Protein AF-T1C0G3-F1 (afdb_monomer)

Organism: NCBI:txid410659

pLDDT: mean 90.31, std 10.47, range [48.59, 98.56]

Solvent-accessible surface area (backbone atoms only — not comparable to full-atom values): 4419 Å² total; per-residue (Å²): 133,88,84,86,68,96,50,68,69,56,51,53,52,50,54,50,52,50,50,52,50,53,50,51,38,52,50,52,30,47,51,52,54,50,50,29,58,74,71,71,42,73,52,45,64,68,42,98,85,59,46,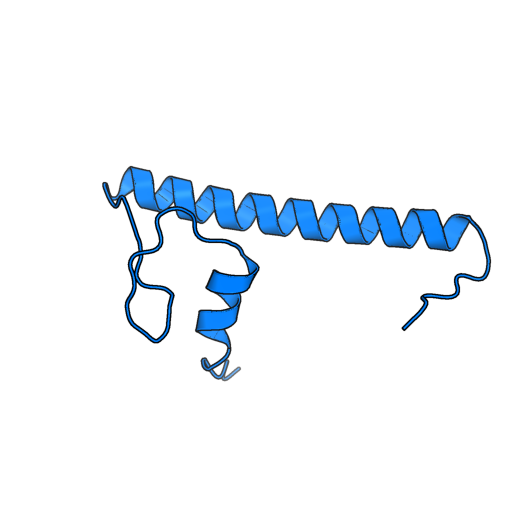80,36,70,78,69,48,44,70,52,57,54,55,60,47,68,80,59,80,82,85,127

Secondary structure (DSSP, 8-state):
-----SSHHHHHHHHHHHHHHHHHHHHHHHHHHHHHHHTT-S-B--STT---BSS--HHHHHHHGGG-----

Nearest PDB structures (foldseek):
  5wvh-assembly1_A  TM=3.025E-01  e=7.700E+00  Ostrinia furnacalis

Mean predicted aligned error: 5.46 Å

Radius of gyration: 16.77 Å; Cα contacts (8 Å, |Δi|>4): 43; chains: 1; bounding box: 39×26×40 Å

Structure (mmCIF, N/CA/C/O backbone):
data_AF-T1C0G3-F1
#
_entry.id   AF-T1C0G3-F1
#
loop_
_atom_site.group_PDB
_atom_site.id
_atom_site.type_symbol
_atom_site.label_atom_id
_atom_site.label_alt_id
_atom_site.label_comp_id
_atom_site.label_asym_id
_atom_site.label_entity_id
_atom_site.label_seq_id
_atom_site.pdbx_PDB_ins_code
_atom_site.Cartn_x
_atom_site.Cartn_y
_atom_site.Cartn_z
_atom_site.occupancy
_atom_site.B_iso_or_equiv
_atom_site.auth_seq_id
_atom_site.auth_comp_id
_atom_site.auth_asym_id
_atom_site.auth_atom_id
_atom_site.pdbx_PDB_model_num
ATOM 1 N N . ALA A 1 1 ? 13.519 -13.000 -9.832 1.00 72.88 1 ALA A N 1
ATOM 2 C CA . ALA A 1 1 ? 14.132 -12.789 -11.162 1.00 72.88 1 ALA A CA 1
ATOM 3 C C . ALA A 1 1 ? 14.694 -11.367 -11.227 1.00 72.88 1 ALA A C 1
ATOM 5 O O . ALA A 1 1 ? 14.075 -10.499 -10.620 1.00 72.88 1 ALA A O 1
ATOM 6 N N . PRO A 1 2 ? 15.847 -11.111 -11.873 1.00 81.94 2 PRO A N 1
ATOM 7 C CA . PRO A 1 2 ? 16.407 -9.760 -11.985 1.00 81.94 2 PRO A CA 1
ATOM 8 C C . PRO A 1 2 ? 15.564 -8.870 -12.915 1.00 81.94 2 PRO A C 1
ATOM 10 O O . PRO A 1 2 ? 15.111 -9.327 -13.963 1.00 81.94 2 PRO A O 1
ATOM 13 N N . VAL A 1 3 ? 15.375 -7.598 -12.544 1.00 84.12 3 VAL A N 1
ATOM 14 C CA . VAL A 1 3 ? 14.713 -6.588 -13.388 1.00 84.12 3 VAL A CA 1
ATOM 15 C C . VAL A 1 3 ? 15.788 -5.831 -14.167 1.00 84.12 3 VAL A C 1
ATOM 17 O O . VAL A 1 3 ? 16.493 -4.994 -13.611 1.00 84.12 3 VAL A O 1
ATOM 20 N N . MET A 1 4 ? 15.940 -6.146 -15.454 1.00 90.69 4 MET A N 1
ATOM 21 C CA . MET A 1 4 ? 16.941 -5.511 -16.319 1.00 90.69 4 MET A CA 1
ATOM 22 C C . MET A 1 4 ? 16.356 -4.248 -16.960 1.00 90.69 4 MET A C 1
ATOM 24 O O . MET A 1 4 ? 15.528 -4.327 -17.868 1.00 90.69 4 MET A O 1
ATOM 28 N N . LEU A 1 5 ? 16.783 -3.075 -16.486 1.00 90.25 5 LEU A N 1
ATOM 29 C CA . LEU A 1 5 ? 16.345 -1.775 -16.999 1.00 90.25 5 LEU A CA 1
ATOM 30 C C . LEU A 1 5 ? 17.390 -1.202 -17.962 1.00 90.25 5 LEU A C 1
ATOM 32 O O . LEU A 1 5 ? 18.581 -1.186 -17.670 1.00 90.25 5 LEU A O 1
ATOM 36 N N . LYS A 1 6 ? 16.932 -0.753 -19.136 1.00 90.56 6 LYS A N 1
ATOM 37 C CA . LYS A 1 6 ? 17.801 -0.359 -20.260 1.00 90.56 6 LYS A CA 1
ATOM 38 C C . LYS A 1 6 ? 18.600 0.927 -20.007 1.00 90.56 6 LYS A C 1
ATOM 40 O O . LYS A 1 6 ? 19.677 1.084 -20.570 1.00 90.56 6 LYS A O 1
ATOM 45 N N . ASN A 1 7 ? 18.051 1.854 -19.230 1.00 93.69 7 ASN A N 1
ATOM 46 C CA . ASN A 1 7 ? 18.622 3.171 -18.961 1.00 93.69 7 ASN A CA 1
ATOM 47 C C . ASN A 1 7 ? 18.162 3.696 -17.594 1.00 93.69 7 ASN A C 1
ATOM 49 O O . ASN A 1 7 ? 17.248 3.141 -16.979 1.00 93.69 7 ASN A O 1
ATOM 53 N N . VAL A 1 8 ? 18.815 4.762 -17.131 1.00 94.12 8 VAL A N 1
ATOM 54 C CA . VAL A 1 8 ? 18.602 5.339 -15.798 1.00 94.12 8 VAL A CA 1
ATOM 55 C C . VAL A 1 8 ? 17.195 5.918 -15.655 1.00 94.12 8 VAL A C 1
ATOM 57 O O . VAL A 1 8 ? 16.567 5.704 -14.622 1.00 94.12 8 VAL A O 1
ATOM 60 N N . GLU A 1 9 ? 16.632 6.528 -16.703 1.00 96.38 9 GLU A N 1
ATOM 61 C CA . GLU A 1 9 ? 15.292 7.128 -16.631 1.00 96.38 9 GLU A CA 1
ATOM 62 C C . GLU A 1 9 ? 14.204 6.082 -16.324 1.00 96.38 9 GLU A C 1
ATOM 64 O O . GLU A 1 9 ? 13.206 6.366 -15.663 1.00 96.38 9 GLU A O 1
ATOM 69 N N . ARG A 1 10 ? 14.396 4.826 -16.755 1.00 95.25 10 ARG A N 1
ATOM 70 C CA . ARG A 1 10 ? 13.488 3.722 -16.402 1.00 95.25 10 ARG A CA 1
ATOM 71 C C . ARG A 1 10 ? 13.601 3.306 -14.940 1.00 95.25 10 ARG A C 1
ATOM 73 O O . ARG A 1 10 ? 12.609 2.844 -14.383 1.00 95.25 10 ARG A O 1
ATOM 80 N N . ILE A 1 11 ? 14.780 3.448 -14.335 1.00 94.25 11 ILE A N 1
ATOM 81 C CA . ILE A 1 11 ? 14.978 3.200 -12.902 1.00 94.25 11 ILE A CA 1
ATOM 82 C C . ILE A 1 11 ? 14.197 4.246 -12.110 1.00 94.25 11 ILE A C 1
ATOM 84 O O . ILE A 1 11 ? 13.408 3.883 -11.243 1.00 94.25 11 ILE A O 1
ATOM 88 N N . GLU A 1 12 ? 14.342 5.522 -12.464 1.00 96.38 12 GLU A N 1
ATOM 89 C CA . GLU A 1 12 ? 13.615 6.626 -11.828 1.00 96.38 12 GLU A CA 1
ATOM 90 C C . GLU A 1 12 ? 12.099 6.468 -11.974 1.00 96.38 12 GLU A C 1
ATOM 92 O O . GLU A 1 12 ? 11.370 6.553 -10.987 1.00 96.38 12 GLU A O 1
ATOM 97 N N . GLY A 1 13 ? 11.623 6.153 -13.183 1.00 96.31 13 GLY A N 1
ATOM 98 C CA . GLY A 1 13 ? 10.204 5.907 -13.432 1.00 96.31 13 GLY A CA 1
ATOM 99 C C . GLY A 1 13 ? 9.649 4.731 -12.621 1.00 96.31 13 GLY A C 1
ATOM 100 O O . GLY A 1 13 ? 8.567 4.839 -12.045 1.00 96.31 13 GLY A O 1
ATOM 101 N N . LEU A 1 14 ? 10.395 3.624 -12.521 1.00 95.62 14 LEU A N 1
ATOM 102 C CA . LEU A 1 14 ? 9.987 2.477 -11.708 1.00 95.62 14 LEU A CA 1
ATOM 103 C C . LEU A 1 14 ? 9.933 2.835 -10.219 1.00 95.62 14 LEU A C 1
ATOM 105 O O . LEU A 1 14 ? 8.955 2.503 -9.553 1.00 95.62 14 LEU A O 1
ATOM 109 N N . LEU A 1 15 ? 10.952 3.528 -9.704 1.00 96.12 15 LEU A N 1
ATOM 110 C CA . LEU A 1 15 ? 10.989 3.976 -8.310 1.00 96.12 15 LEU A CA 1
ATOM 111 C C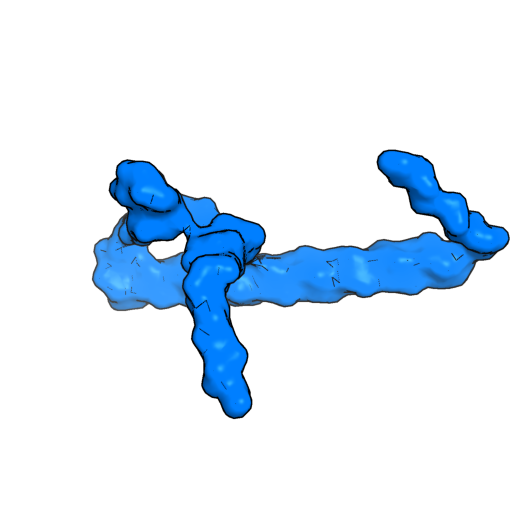 . LEU A 1 15 ? 9.845 4.943 -7.998 1.00 96.12 15 LEU A C 1
ATOM 113 O O . LEU A 1 15 ? 9.240 4.843 -6.934 1.00 96.12 15 LEU A O 1
ATOM 117 N N . PHE A 1 16 ? 9.512 5.838 -8.928 1.00 97.88 16 PHE A N 1
ATOM 118 C CA . PHE A 1 16 ? 8.389 6.756 -8.775 1.00 97.88 16 PHE A CA 1
ATOM 119 C C . PHE A 1 16 ? 7.052 6.012 -8.686 1.00 97.88 16 PHE A C 1
ATOM 121 O O . PHE A 1 16 ? 6.279 6.249 -7.760 1.00 97.88 16 PHE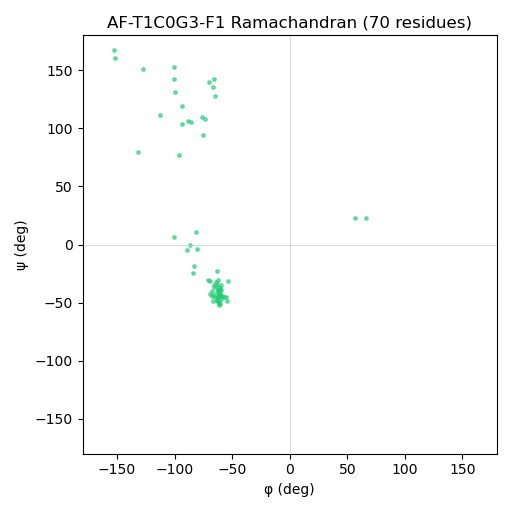 A O 1
ATOM 128 N N . VAL A 1 17 ? 6.789 5.069 -9.595 1.00 97.81 17 VAL A N 1
ATOM 129 C CA . VAL A 1 17 ? 5.561 4.256 -9.545 1.00 97.81 17 VAL A CA 1
ATOM 130 C C . VAL A 1 17 ? 5.515 3.409 -8.274 1.00 97.81 17 VAL A C 1
ATOM 132 O O . VAL A 1 17 ? 4.469 3.323 -7.635 1.00 97.81 17 VAL A O 1
ATOM 135 N N . TYR A 1 18 ? 6.645 2.832 -7.861 1.00 97.19 18 TYR A N 1
ATOM 136 C CA . TYR A 1 18 ? 6.735 2.080 -6.612 1.00 97.19 18 TYR A CA 1
ATOM 137 C C . TYR A 1 18 ? 6.431 2.959 -5.391 1.00 97.19 18 TYR A C 1
ATOM 139 O O . TYR A 1 18 ? 5.673 2.563 -4.509 1.00 97.19 18 TYR A O 1
ATOM 147 N N . PHE A 1 19 ? 6.947 4.189 -5.366 1.00 98.25 19 PHE A N 1
ATOM 148 C CA . PHE A 1 19 ? 6.616 5.161 -4.329 1.00 98.25 19 PHE A CA 1
ATOM 149 C C . PHE A 1 19 ? 5.119 5.494 -4.308 1.00 98.25 19 PHE A C 1
ATOM 151 O O . PHE A 1 19 ? 4.521 5.534 -3.236 1.00 98.25 19 PHE A O 1
ATOM 158 N N . LEU A 1 20 ? 4.490 5.693 -5.471 1.00 98.56 20 LEU A N 1
ATOM 159 C CA . LEU A 1 20 ? 3.046 5.931 -5.550 1.00 98.56 20 LEU A CA 1
ATOM 160 C C . LEU A 1 20 ? 2.230 4.739 -5.036 1.00 98.56 20 LEU A C 1
ATOM 162 O O . LEU A 1 20 ? 1.220 4.946 -4.360 1.00 98.56 20 LEU A O 1
ATOM 166 N N . ALA A 1 21 ? 2.667 3.509 -5.317 1.00 97.50 21 ALA A N 1
ATOM 167 C CA . ALA A 1 21 ? 2.043 2.306 -4.775 1.00 97.50 21 ALA A CA 1
ATOM 168 C C . ALA A 1 21 ? 2.125 2.291 -3.239 1.00 97.50 21 ALA A C 1
ATOM 170 O O . ALA A 1 21 ? 1.089 2.239 -2.580 1.00 97.50 21 ALA A O 1
ATOM 171 N N . LEU A 1 22 ? 3.321 2.482 -2.669 1.00 97.62 22 LEU A N 1
ATOM 172 C CA . LEU A 1 22 ? 3.517 2.554 -1.214 1.00 97.62 22 LEU A CA 1
ATOM 173 C C . LEU A 1 22 ? 2.720 3.688 -0.558 1.00 97.62 22 LEU A C 1
ATOM 175 O O . LEU A 1 22 ? 2.174 3.522 0.535 1.00 97.62 22 LEU A O 1
ATOM 179 N N . LEU A 1 23 ? 2.641 4.850 -1.209 1.00 98.38 23 LEU A N 1
ATOM 180 C CA . LEU A 1 23 ? 1.844 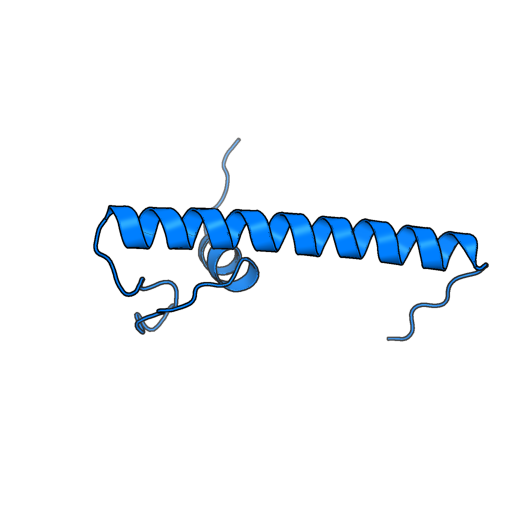5.978 -0.734 1.00 98.38 23 LEU A CA 1
ATOM 181 C C . LEU A 1 23 ? 0.360 5.606 -0.687 1.00 98.38 23 LEU A C 1
ATOM 183 O O . LEU A 1 23 ? -0.312 5.873 0.308 1.00 98.38 23 LEU A O 1
ATOM 187 N N . THR A 1 24 ? -0.139 4.970 -1.744 1.00 98.12 24 THR A N 1
ATOM 188 C CA . THR A 1 24 ? -1.533 4.525 -1.836 1.00 98.12 24 THR A CA 1
ATOM 189 C C . THR A 1 24 ? -1.845 3.487 -0.759 1.00 98.12 24 THR A C 1
ATOM 191 O O . THR A 1 24 ? -2.814 3.655 -0.019 1.00 98.12 24 THR A O 1
ATOM 194 N N . GLU A 1 25 ? -0.989 2.475 -0.591 1.00 97.25 25 GLU A N 1
ATOM 195 C CA . GLU A 1 25 ? -1.105 1.475 0.477 1.00 97.25 25 GLU A CA 1
ATOM 196 C C . GLU A 1 25 ? -1.109 2.132 1.864 1.00 97.25 25 GLU A C 1
ATOM 198 O O . GLU A 1 25 ? -1.966 1.843 2.697 1.00 97.25 25 GLU A O 1
ATOM 203 N N . SER A 1 26 ? -0.213 3.089 2.104 1.00 97.69 26 SER A N 1
ATOM 204 C CA . SER A 1 26 ? -0.136 3.804 3.383 1.00 97.69 26 SER A CA 1
ATOM 205 C C . SER A 1 26 ? -1.410 4.597 3.687 1.00 97.69 26 SER A C 1
ATOM 207 O O . SER A 1 26 ? -1.830 4.686 4.845 1.00 97.69 26 SER A O 1
ATOM 209 N N . LEU A 1 27 ? -2.037 5.188 2.665 1.00 98.31 27 LEU A N 1
ATOM 210 C CA . LEU A 1 27 ? -3.295 5.918 2.812 1.00 98.31 27 LEU A CA 1
ATOM 211 C C . LEU A 1 27 ? -4.464 4.981 3.126 1.00 98.31 27 LEU A C 1
ATOM 213 O O . LEU A 1 27 ? -5.251 5.302 4.019 1.00 98.31 27 LEU A O 1
ATOM 217 N N . ILE A 1 28 ? -4.546 3.831 2.452 1.00 96.94 28 ILE A N 1
ATOM 218 C CA . ILE A 1 28 ? -5.565 2.805 2.712 1.00 96.94 28 ILE A CA 1
ATOM 219 C C . ILE A 1 28 ? -5.446 2.301 4.153 1.00 96.94 28 ILE A C 1
ATOM 221 O O . ILE A 1 28 ? -6.413 2.352 4.912 1.00 96.94 28 ILE A O 1
ATOM 225 N N . GLU A 1 29 ? -4.251 1.896 4.583 1.00 96.88 29 GLU A N 1
ATOM 226 C CA . GLU A 1 29 ? -4.045 1.437 5.958 1.00 96.88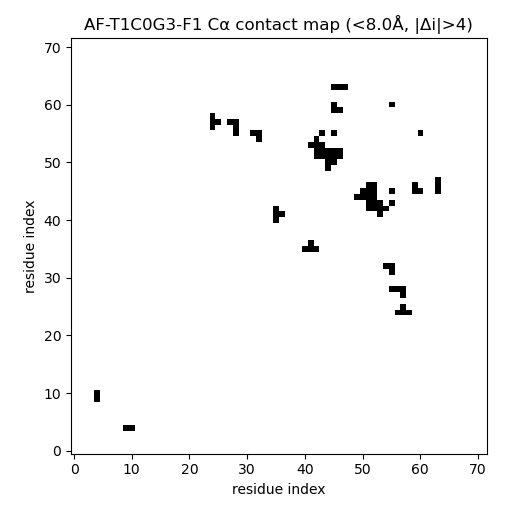 29 GLU A CA 1
ATOM 227 C C . GLU A 1 29 ? -4.364 2.513 6.998 1.00 96.88 29 GLU A C 1
ATOM 229 O O . GLU A 1 29 ? -4.918 2.223 8.062 1.00 96.88 29 GLU A O 1
ATOM 234 N N . ARG A 1 30 ? -3.999 3.771 6.715 1.00 97.06 30 ARG A N 1
ATOM 235 C CA . ARG A 1 30 ? -4.311 4.900 7.593 1.00 97.06 30 ARG A CA 1
ATOM 236 C C . ARG A 1 30 ? -5.817 5.064 7.749 1.00 97.06 30 ARG A C 1
ATOM 238 O O . ARG A 1 30 ? -6.272 5.260 8.873 1.00 97.06 30 ARG A O 1
ATOM 245 N N . GLU A 1 31 ? -6.571 4.974 6.660 1.00 97.12 31 GLU A N 1
ATOM 246 C CA . GLU A 1 31 ? -8.029 5.080 6.692 1.00 97.12 31 GLU A CA 1
ATOM 247 C C . GLU A 1 31 ? -8.652 3.953 7.521 1.00 97.12 31 GLU A C 1
ATOM 249 O O . GLU A 1 31 ? -9.486 4.204 8.391 1.00 97.12 31 GLU A O 1
ATOM 254 N N . ILE A 1 32 ? -8.178 2.720 7.345 1.00 95.38 32 ILE A N 1
ATOM 255 C CA . ILE A 1 32 ? -8.646 1.567 8.122 1.00 95.38 32 ILE A CA 1
ATOM 256 C C . ILE A 1 32 ? -8.351 1.766 9.611 1.00 95.38 32 ILE A C 1
ATOM 258 O O . ILE A 1 32 ? -9.259 1.672 10.435 1.00 95.38 32 ILE A O 1
ATOM 262 N N . ARG A 1 33 ? -7.111 2.118 9.977 1.00 95.44 33 ARG A N 1
ATOM 263 C CA . ARG A 1 33 ? -6.733 2.359 11.381 1.00 95.44 33 ARG A CA 1
ATOM 264 C C . ARG A 1 33 ? -7.490 3.539 11.998 1.00 95.44 33 ARG A C 1
ATOM 266 O O . ARG A 1 33 ? -7.805 3.503 13.187 1.00 95.44 33 ARG A O 1
ATOM 273 N N . ASN A 1 34 ? -7.797 4.578 11.223 1.00 96.81 34 ASN A N 1
ATOM 274 C CA . ASN A 1 34 ? -8.617 5.697 11.688 1.00 96.81 34 ASN A CA 1
ATOM 275 C C . ASN A 1 34 ? -10.055 5.256 11.979 1.00 96.81 34 ASN A C 1
ATOM 277 O O . ASN A 1 34 ? -10.598 5.618 13.023 1.00 96.81 34 ASN A O 1
ATOM 281 N N . ASN A 1 35 ? -10.651 4.441 11.107 1.00 96.56 35 ASN A N 1
ATOM 282 C CA . ASN A 1 35 ? -11.987 3.895 11.336 1.00 96.56 35 ASN A CA 1
ATOM 283 C C . ASN A 1 35 ? -12.010 2.913 12.515 1.00 96.56 35 ASN A C 1
ATOM 285 O O . ASN A 1 35 ? -12.891 3.016 13.361 1.00 96.56 35 ASN A O 1
ATOM 289 N N . MET A 1 36 ? -10.992 2.059 12.663 1.00 95.75 36 MET A N 1
ATOM 290 C CA . MET A 1 36 ? -10.829 1.203 13.845 1.00 95.75 36 MET A CA 1
ATOM 291 C C . MET A 1 36 ? -10.842 2.021 15.142 1.00 95.75 36 MET A C 1
ATOM 293 O O . MET A 1 36 ? -11.607 1.720 16.057 1.00 95.75 36 MET A O 1
ATOM 297 N N . LYS A 1 37 ? -10.067 3.113 15.200 1.00 96.00 37 LYS A N 1
ATOM 298 C CA . LYS A 1 37 ? -10.063 4.030 16.352 1.00 96.00 37 LYS A CA 1
ATOM 299 C C . LYS A 1 37 ? -11.426 4.680 16.580 1.00 96.00 37 LYS A C 1
ATOM 301 O O . LYS A 1 37 ? -11.878 4.745 17.719 1.00 96.00 37 LYS A O 1
ATOM 306 N N . LYS A 1 38 ? -12.081 5.148 15.513 1.00 97.19 38 LYS A N 1
ATOM 307 C CA . LYS A 1 38 ? -13.413 5.772 15.571 1.00 97.19 38 LYS A CA 1
ATOM 308 C C . LYS A 1 38 ? -14.471 4.813 16.127 1.00 97.19 38 LYS A C 1
ATOM 310 O O . LYS A 1 38 ? -15.344 5.242 16.870 1.00 97.19 38 LYS A O 1
ATOM 315 N N . GLU A 1 39 ? -14.376 3.531 15.790 1.00 96.50 39 GLU A N 1
ATOM 316 C CA . GLU A 1 39 ? -15.286 2.478 16.252 1.00 96.50 39 GLU A CA 1
ATOM 317 C C . GLU A 1 39 ? -14.879 1.860 17.602 1.00 96.50 39 GLU A C 1
ATOM 319 O O . GLU A 1 39 ? -15.557 0.957 18.090 1.00 96.50 39 GLU A O 1
ATOM 324 N N . GLY A 1 40 ? -13.775 2.308 18.213 1.00 95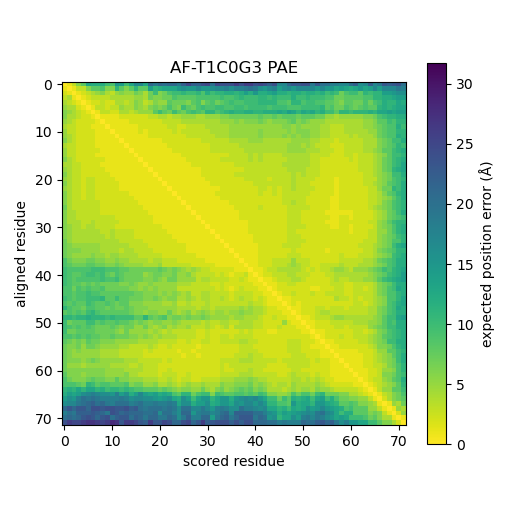.31 40 GLY A N 1
ATOM 325 C CA . GLY A 1 40 ? -13.253 1.727 19.455 1.00 95.31 40 GLY A CA 1
ATOM 326 C C . GLY A 1 40 ? -12.753 0.285 19.298 1.00 95.31 40 GLY A C 1
ATOM 327 O O . GLY A 1 40 ? -12.707 -0.466 20.271 1.00 95.31 40 GLY A O 1
ATOM 328 N N . ARG A 1 41 ? -12.397 -0.125 18.075 1.00 94.31 41 ARG A N 1
ATOM 329 C CA . ARG A 1 41 ? -11.899 -1.466 17.756 1.00 94.31 41 ARG A CA 1
ATOM 330 C C . ARG A 1 41 ? -10.375 -1.484 17.788 1.00 94.31 41 ARG A C 1
ATOM 332 O O . ARG A 1 41 ? -9.720 -0.828 16.986 1.00 94.31 41 ARG A O 1
ATOM 339 N N . ASN A 1 42 ? -9.810 -2.301 18.673 1.00 92.62 42 ASN A N 1
ATOM 340 C CA . ASN A 1 42 ? -8.356 -2.489 18.759 1.00 92.62 42 ASN A CA 1
ATOM 341 C C . ASN A 1 42 ? -7.824 -3.505 17.740 1.00 92.62 42 ASN A C 1
ATOM 343 O O . ASN A 1 42 ? -6.631 -3.530 17.464 1.00 92.62 42 ASN A O 1
ATOM 347 N N . SER A 1 43 ? -8.6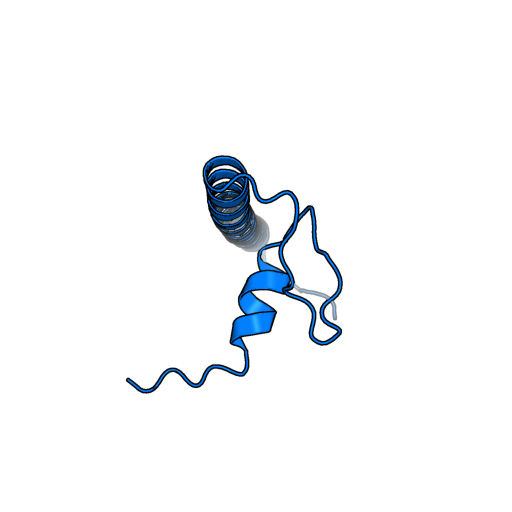94 -4.354 17.187 1.00 93.75 43 SER A N 1
ATOM 348 C CA . SER A 1 43 ? -8.314 -5.344 16.182 1.00 93.75 43 SER A CA 1
ATOM 349 C C . SER A 1 43 ? -9.472 -5.687 15.250 1.00 93.75 43 SER A C 1
ATOM 351 O O . SER A 1 43 ? -10.637 -5.454 15.579 1.00 93.75 43 SER A O 1
ATOM 353 N N . ILE A 1 44 ? -9.131 -6.243 14.089 1.00 92.75 44 ILE A N 1
ATOM 354 C CA . ILE A 1 44 ? -10.068 -6.799 13.110 1.00 92.75 44 ILE A CA 1
ATOM 355 C C . ILE A 1 44 ? -9.666 -8.230 12.736 1.00 92.75 44 ILE A C 1
ATOM 357 O O . ILE A 1 44 ? -8.489 -8.582 12.789 1.00 92.75 44 ILE A O 1
ATOM 361 N N . GLN A 1 45 ? -10.638 -9.069 12.376 1.00 90.88 45 GLN A N 1
ATOM 362 C CA . GLN A 1 45 ? -10.421 -10.473 12.006 1.00 90.88 45 GLN A CA 1
ATOM 363 C C . GLN A 1 45 ? -10.330 -10.614 10.481 1.00 90.88 45 GLN A C 1
ATOM 365 O O . GLN A 1 45 ? -11.287 -11.018 9.838 1.00 90.88 45 GLN A O 1
ATOM 370 N N . ILE A 1 46 ? -9.183 -10.239 9.912 1.00 89.88 46 ILE A N 1
ATOM 371 C CA . ILE A 1 46 ? -8.918 -10.268 8.453 1.00 89.88 46 ILE A CA 1
ATOM 372 C C . ILE A 1 46 ? -8.100 -11.486 8.006 1.00 89.88 46 ILE A C 1
ATOM 374 O O . ILE A 1 46 ? -7.592 -11.546 6.890 1.00 89.88 46 ILE A O 1
ATOM 378 N N . TYR A 1 47 ? -7.848 -12.411 8.926 1.00 87.00 47 TYR A N 1
ATOM 379 C CA . TYR A 1 47 ? -7.145 -13.648 8.630 1.00 87.00 47 TYR A CA 1
ATOM 380 C C . TYR A 1 47 ? -8.169 -14.778 8.476 1.00 87.00 47 TYR A C 1
ATOM 382 O O . TYR A 1 47 ? -9.105 -14.819 9.280 1.00 87.00 47 TYR A O 1
ATOM 390 N N . PRO A 1 48 ? -7.981 -15.728 7.539 1.00 83.56 48 PRO A N 1
ATOM 391 C CA . PRO A 1 48 ? -8.885 -16.872 7.375 1.00 83.56 48 PRO A CA 1
ATOM 392 C C . PRO A 1 48 ? -9.104 -17.672 8.667 1.00 83.56 48 PRO A C 1
ATOM 394 O O . PRO A 1 48 ? -10.178 -18.214 8.904 1.00 83.56 48 PRO A O 1
ATOM 397 N N . GLU A 1 49 ? -8.091 -17.726 9.530 1.00 90.88 49 GLU A N 1
ATOM 398 C CA . GLU A 1 49 ? -8.137 -18.370 10.842 1.00 90.88 49 GLU A CA 1
ATOM 399 C C . GLU A 1 49 ? -8.787 -17.520 11.959 1.00 90.88 49 GLU A C 1
ATOM 401 O O . GLU A 1 49 ? -8.669 -17.862 13.134 1.00 90.88 49 GLU A O 1
ATOM 406 N N . PHE A 1 50 ? -9.435 -16.396 11.629 1.00 86.19 50 PHE A N 1
ATOM 407 C CA . PHE A 1 50 ? -10.103 -15.466 12.561 1.00 86.19 50 PHE A CA 1
ATOM 408 C C . PHE A 1 50 ? -9.211 -14.890 13.671 1.00 86.19 50 PHE A C 1
ATOM 410 O O . PHE A 1 50 ? -9.686 -14.417 14.709 1.00 86.19 50 PHE A O 1
ATOM 417 N N . ARG A 1 51 ? -7.894 -14.883 13.455 1.00 91.19 51 ARG A N 1
ATOM 418 C CA . ARG A 1 51 ? -6.938 -14.268 14.375 1.00 91.19 51 ARG A CA 1
ATOM 419 C C . ARG A 1 51 ? -7.141 -12.751 14.436 1.00 91.19 51 ARG A C 1
ATOM 421 O O . ARG A 1 51 ? -7.376 -12.102 13.418 1.00 91.19 51 ARG A O 1
ATOM 428 N N . SER A 1 52 ? -6.983 -12.175 15.625 1.00 92.62 52 SER A N 1
ATOM 429 C CA . SER A 1 52 ? -7.003 -10.723 15.815 1.00 92.62 52 SER A CA 1
ATOM 430 C C . SER A 1 52 ? -5.828 -10.048 15.099 1.00 92.62 52 SER A C 1
ATOM 432 O O . SER A 1 52 ? -4.669 -10.409 15.307 1.00 92.62 52 SER A O 1
ATOM 434 N N . CYS A 1 53 ? -6.119 -9.041 14.276 1.00 92.88 53 CYS A N 1
ATOM 435 C CA . CYS A 1 53 ? -5.134 -8.179 13.631 1.00 92.88 53 CYS A CA 1
ATOM 436 C C . CYS A 1 53 ? -5.228 -6.751 14.175 1.00 92.88 53 CYS A C 1
ATOM 438 O O . CYS A 1 53 ? -6.203 -6.050 13.915 1.00 92.88 53 CYS A O 1
ATOM 440 N N . GLU A 1 54 ? -4.214 -6.312 14.919 1.00 93.00 54 GLU A N 1
ATOM 441 C CA . GLU A 1 54 ? -4.152 -4.956 15.493 1.00 93.00 54 GLU A CA 1
ATOM 442 C C . GLU A 1 54 ? -3.607 -3.911 14.508 1.00 93.00 54 GLU A C 1
ATOM 444 O O . GLU A 1 54 ? -3.878 -2.719 14.625 1.00 93.00 54 GLU A O 1
ATOM 449 N N . SER A 1 55 ? -2.816 -4.354 13.530 1.00 92.88 55 SER A N 1
ATOM 450 C CA . SER A 1 55 ? -2.152 -3.501 12.539 1.00 92.88 55 SER A CA 1
ATOM 451 C C . SER A 1 55 ? -2.370 -4.070 11.137 1.00 92.88 55 SER A C 1
ATOM 453 O O . SER A 1 55 ? -1.499 -4.771 10.621 1.00 92.88 55 SER A O 1
ATOM 455 N N . PRO A 1 56 ? -3.548 -3.828 10.536 1.00 93.81 56 PRO A N 1
ATOM 456 C CA . PRO A 1 56 ? -3.854 -4.320 9.201 1.00 93.81 56 PRO A CA 1
ATOM 457 C C . PRO A 1 56 ? -2.975 -3.643 8.149 1.00 93.81 56 PRO A C 1
ATOM 459 O O . PRO A 1 56 ? -2.800 -2.421 8.182 1.00 93.81 56 PRO A O 1
ATOM 462 N N . THR A 1 57 ? -2.451 -4.443 7.219 1.00 94.50 57 THR A N 1
ATOM 463 C CA . THR A 1 57 ? -1.718 -3.965 6.042 1.00 94.50 57 THR A CA 1
ATOM 464 C C . THR A 1 57 ? -2.605 -3.984 4.805 1.00 94.50 57 THR A C 1
ATOM 466 O O . THR A 1 57 ? -3.528 -4.799 4.723 1.00 94.50 57 THR A O 1
ATOM 469 N N . THR A 1 58 ? -2.325 -3.120 3.827 1.00 94.56 58 THR A N 1
ATOM 470 C CA . THR A 1 58 ? -3.135 -3.065 2.594 1.00 94.56 58 THR A CA 1
ATOM 471 C C . THR A 1 58 ? -3.144 -4.403 1.862 1.00 94.56 58 THR A C 1
ATOM 473 O O . THR A 1 58 ? -4.215 -4.874 1.495 1.00 94.56 58 THR A O 1
ATOM 476 N N . ASP A 1 59 ? -1.990 -5.060 1.729 1.00 91.75 59 ASP A N 1
ATOM 477 C CA . ASP A 1 59 ? -1.888 -6.388 1.111 1.00 91.75 59 ASP A CA 1
ATOM 478 C C . ASP A 1 59 ? -2.813 -7.418 1.784 1.00 91.75 59 ASP A C 1
ATOM 480 O O . ASP A 1 59 ? -3.565 -8.118 1.109 1.00 91.75 59 ASP A O 1
ATOM 484 N N . ARG A 1 60 ? -2.851 -7.453 3.125 1.00 90.88 60 ARG A N 1
ATOM 485 C CA . ARG A 1 60 ? -3.725 -8.381 3.855 1.00 90.88 60 ARG A CA 1
ATOM 486 C C . ARG A 1 60 ? -5.198 -8.049 3.659 1.00 90.88 60 ARG A C 1
ATOM 488 O O . ARG A 1 60 ? -5.997 -8.957 3.456 1.00 90.88 60 ARG A O 1
ATOM 495 N N . VAL A 1 61 ? -5.544 -6.768 3.746 1.00 91.56 61 VAL A N 1
ATOM 496 C CA . VAL A 1 61 ? -6.922 -6.295 3.592 1.00 91.56 61 VAL A CA 1
ATOM 497 C C . VAL A 1 61 ? -7.433 -6.630 2.197 1.00 91.56 61 VAL A C 1
ATOM 499 O O . VAL A 1 61 ? -8.492 -7.229 2.073 1.00 91.56 61 VAL A O 1
ATOM 502 N N . LEU A 1 62 ? -6.671 -6.304 1.151 1.00 90.00 62 LEU A N 1
ATOM 503 C CA . LEU A 1 62 ? -7.036 -6.621 -0.230 1.00 90.0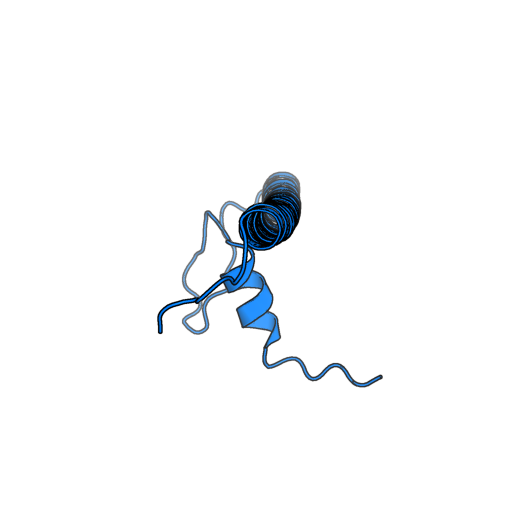0 62 LEU A CA 1
ATOM 504 C C . LEU A 1 62 ? -7.047 -8.132 -0.492 1.00 90.00 62 LEU A C 1
ATOM 506 O O . LEU A 1 62 ? -7.906 -8.617 -1.226 1.00 90.00 62 LEU A O 1
ATOM 510 N N . GLY A 1 63 ? -6.140 -8.880 0.137 1.00 87.62 63 GLY A N 1
ATOM 511 C CA . GLY A 1 63 ? -6.110 -10.339 0.079 1.00 87.62 63 GLY A CA 1
ATOM 512 C C . GLY A 1 63 ? -7.392 -10.991 0.603 1.00 87.62 63 GLY A C 1
ATOM 513 O O . GLY A 1 6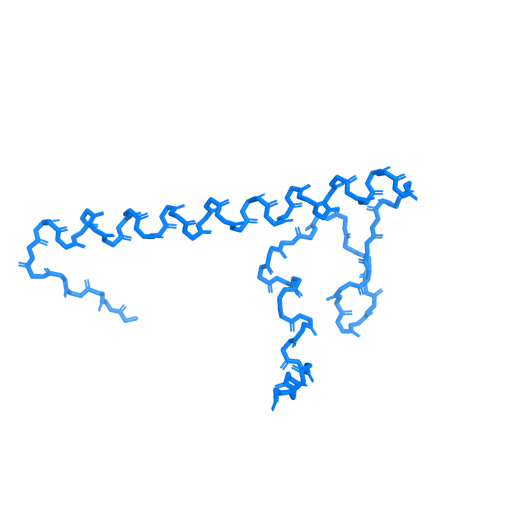3 ? -7.837 -11.983 0.028 1.00 87.62 63 GLY A O 1
ATOM 514 N N . ASP A 1 64 ? -8.032 -10.413 1.621 1.00 84.94 64 ASP A N 1
ATOM 515 C CA . ASP A 1 64 ? -9.328 -10.884 2.132 1.00 84.94 64 ASP A CA 1
ATOM 516 C C . ASP A 1 64 ? -10.448 -10.741 1.079 1.00 84.94 64 ASP A C 1
ATOM 518 O O . ASP A 1 64 ? -11.314 -11.604 0.942 1.00 84.94 64 ASP A O 1
ATOM 522 N N . PHE A 1 65 ? -10.365 -9.719 0.219 1.00 82.25 65 PHE A N 1
ATOM 523 C CA . PHE A 1 65 ? -11.284 -9.528 -0.910 1.00 82.25 65 PHE A CA 1
ATOM 524 C C . PHE A 1 65 ? -10.957 -10.389 -2.140 1.00 82.25 65 PHE A C 1
ATOM 526 O O . PHE A 1 65 ? -11.717 -10.369 -3.104 1.00 82.25 65 PHE A O 1
ATOM 533 N N . SER A 1 66 ? -9.870 -11.168 -2.149 1.00 76.12 66 SER A N 1
ATOM 534 C CA . SER A 1 66 ? -9.483 -11.970 -3.327 1.00 76.12 66 SER A CA 1
ATOM 535 C C . SER A 1 66 ? -10.510 -13.043 -3.716 1.00 76.12 66 SER A C 1
ATOM 537 O O . SER A 1 66 ? -10.569 -13.448 -4.876 1.00 76.12 66 SER A O 1
ATOM 539 N N . MET A 1 67 ? -11.348 -13.474 -2.768 1.00 67.00 67 MET A N 1
ATOM 540 C CA . MET A 1 67 ? -12.466 -14.397 -3.005 1.00 67.00 67 MET A CA 1
ATOM 541 C C . MET A 1 67 ? -13.772 -13.681 -3.385 1.00 67.00 67 MET A C 1
ATOM 543 O O . MET A 1 67 ? -14.771 -14.335 -3.683 1.00 67.00 67 MET A O 1
ATOM 547 N N . VAL A 1 68 ? -13.788 -12.346 -3.372 1.00 67.31 68 VAL A N 1
ATOM 548 C CA . VAL A 1 68 ? -14.961 -11.547 -3.725 1.00 67.31 68 VAL A CA 1
ATOM 549 C C . VAL A 1 68 ? -14.977 -11.350 -5.236 1.00 67.31 68 VAL A C 1
ATOM 551 O O . VAL A 1 68 ? -14.214 -10.573 -5.807 1.00 67.31 68 VAL A O 1
ATOM 554 N N . GLN A 1 69 ? -15.869 -12.078 -5.903 1.00 64.31 69 GLN A N 1
ATOM 555 C CA . GLN A 1 69 ? -16.095 -11.931 -7.332 1.00 64.31 69 GLN A CA 1
ATOM 556 C C . GLN A 1 69 ? -16.858 -10.623 -7.589 1.00 64.31 69 GLN A C 1
ATOM 558 O O . GLN A 1 69 ? -18.037 -10.495 -7.258 1.00 64.31 69 GLN A O 1
ATOM 563 N N . MET A 1 70 ? -16.169 -9.630 -8.154 1.00 61.41 70 MET A N 1
ATOM 564 C CA . MET A 1 70 ? -16.776 -8.357 -8.547 1.00 61.41 70 MET A CA 1
ATOM 565 C C . MET A 1 70 ? -17.585 -8.576 -9.830 1.00 61.41 70 MET A C 1
ATOM 567 O O . MET A 1 70 ? -17.036 -8.553 -10.931 1.00 61.41 70 MET A O 1
ATOM 571 N N . ASN A 1 71 ? -18.883 -8.840 -9.683 1.00 48.59 71 ASN A N 1
ATOM 572 C CA . ASN A 1 71 ? -19.814 -8.880 -10.807 1.00 48.59 71 ASN A CA 1
ATOM 573 C C . ASN A 1 71 ? -20.118 -7.437 -11.232 1.00 48.59 71 ASN A C 1
ATOM 575 O O . ASN A 1 71 ? -20.774 -6.708 -10.486 1.00 48.59 71 ASN A O 1
ATOM 579 N N . TRP A 1 72 ? -19.613 -7.041 -12.399 1.00 54.94 72 TRP A N 1
ATOM 580 C CA . TRP A 1 72 ? -19.950 -5.784 -13.070 1.00 54.94 72 TRP A CA 1
ATOM 581 C C . TRP A 1 72 ? -21.027 -6.019 -14.125 1.00 54.94 72 TRP A C 1
ATOM 583 O O . TRP A 1 72 ? -20.907 -7.029 -14.858 1.00 54.94 72 TRP A O 1
#

Foldseek 3Di:
DDDDDPDDVVVVVVVVVVVVVVVVQVVVQVVVLVVCVVVVHQFDQLDPVSDTDRRDTSVSNVVSCPPPDPDD

Sequence (72 aa):
APVMLKNVERIEGLLFVYFLALLTESLIEREIRNNMKKEGRNSIQIYPEFRSCESPTTDRVLGDFSMVQMNW